Protein AF-A0A3D0NR54-F1 (afdb_monomer)

Radius of gyration: 16.93 Å; Cα contacts (8 Å, |Δi|>4): 220; chains: 1; bounding box: 40×37×43 Å

Sequence (147 aa):
MDIWFSDMDNTLIYSHKHDIPLPKTTAEYYLDREQSFITDRTLSFCQKFCASTERMFVPLTTRTPAQYERILLREKLSYRYALVCNGALLLDNGISDAVWEQESLVMTADCAEPLAQALADLYTFAETEHVHDLRPYMVYAKTEATP

Nearest PDB structures (foldseek):
  6cj0-assembly1_B  TM=7.966E-01  e=1.454E-07  Pseudomonas aeruginosa
  7o58-assembly1_B  TM=5.010E-01  e=3.962E-03  Homo sapiens
  2i54-assembly1_A  TM=4.935E-01  e=5.474E-03  Leishmania mexicana
  3m1y-assembly1_B  TM=3.883E-01  e=1.725E+00  Helicobacter pylori
  3m1y-assembly1_A  TM=3.296E-01  e=2.094E+00  Helicobacter pylori

Secondary structure (DSSP, 8-state):
-EEEEE--BTTTBEETTS--PSSEEEEEEETTEEEEEEEHHHHHHHHHHHT-TTEEEEEB-S--HHHHTTBTHHHHH---EEEEGGGTEEEETTEE-HHHHHHHHHHTGGGHHHHHHHHHHHHHHS-GGGEEEETTTEEEE------

Foldseek 3Di:
DAEDEDEPYVTFKDFPVDDDDPPWDQFFDDPNDRGIIGHVVSLVVLQVQLVDPVYAYEYFYCADLVRVVRTCSCVSNVHAWYQYNRNCFIGGNSHTDPVSNVVSCVVCVVCQVVQVVVQVVCVVPADPVQWDDPPPRHIDGDDPPPD

Solvent-accessible surface area (backbone atoms only — not comparable to full-atom values): 8376 Å² total; per-residue (Å²): 121,50,74,47,77,36,61,38,82,81,70,56,34,34,46,72,88,55,91,70,68,83,64,62,42,80,32,25,53,53,94,93,33,78,41,24,32,24,36,49,68,58,50,54,49,50,41,63,52,48,73,37,91,57,38,46,55,31,47,38,31,71,43,47,67,82,60,47,71,38,41,48,54,46,78,74,43,68,48,53,47,34,26,25,40,72,51,40,36,37,20,57,75,79,42,75,39,68,67,53,31,52,52,40,51,63,76,43,56,85,45,54,63,62,51,52,48,52,49,54,53,47,61,75,80,43,60,72,92,35,50,46,82,46,73,96,63,48,70,53,67,63,71,82,77,80,127

Mean predicted aligned error: 3.73 Å

pLDDT: mean 94.39, std 7.99, range [38.41, 98.5]

Structure (mmCIF, N/CA/C/O backbone):
data_AF-A0A3D0NR54-F1
#
_entry.id   AF-A0A3D0NR54-F1
#
loop_
_atom_site.group_PDB
_atom_site.id
_atom_site.type_symbol
_atom_site.label_atom_id
_atom_site.label_alt_id
_atom_site.label_comp_id
_atom_site.label_asym_id
_atom_site.label_entity_id
_atom_site.label_seq_id
_atom_site.pdbx_PDB_ins_code
_atom_site.Cartn_x
_atom_site.Cartn_y
_atom_site.Cartn_z
_atom_site.occupancy
_atom_site.B_iso_or_equiv
_atom_site.auth_seq_id
_atom_site.auth_comp_id
_atom_site.auth_asym_id
_atom_site.auth_atom_id
_atom_site.pdbx_PDB_model_num
ATOM 1 N N . MET A 1 1 ? -12.652 21.371 2.562 1.00 83.94 1 MET A N 1
ATOM 2 C CA . MET A 1 1 ? -12.465 19.924 2.361 1.00 83.94 1 MET A CA 1
ATOM 3 C C . MET A 1 1 ? -11.040 19.624 2.760 1.00 83.94 1 MET A C 1
ATOM 5 O O . MET A 1 1 ? -10.135 20.058 2.056 1.00 83.94 1 MET A O 1
ATOM 9 N N . ASP A 1 2 ? -10.847 18.971 3.898 1.00 93.31 2 ASP A N 1
ATOM 10 C CA . ASP A 1 2 ? -9.508 18.640 4.387 1.00 93.31 2 ASP A CA 1
ATOM 11 C C . ASP A 1 2 ? -9.132 17.256 3.867 1.00 93.31 2 ASP A C 1
ATOM 13 O O . ASP A 1 2 ? -9.882 16.295 4.053 1.00 93.31 2 ASP A O 1
ATOM 17 N N . ILE A 1 3 ? -7.981 17.144 3.209 1.00 95.94 3 ILE A N 1
ATOM 18 C CA . ILE A 1 3 ? -7.497 15.870 2.677 1.00 95.94 3 ILE A CA 1
ATOM 19 C C . ILE A 1 3 ? -6.273 15.452 3.483 1.00 95.94 3 ILE A C 1
ATOM 21 O O . ILE A 1 3 ? -5.2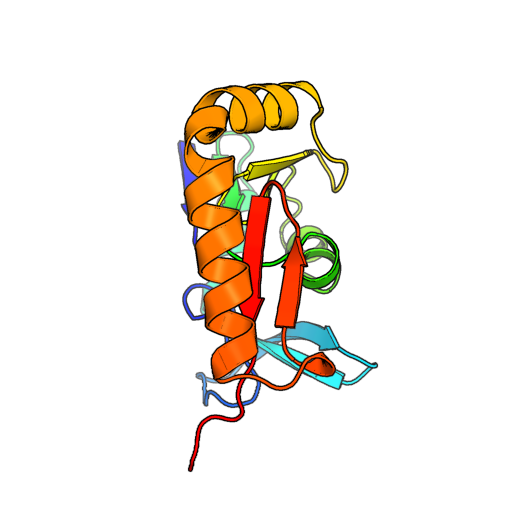91 16.189 3.562 1.00 95.94 3 ILE A O 1
ATOM 25 N N . TRP A 1 4 ? -6.338 14.268 4.087 1.00 96.38 4 TRP A N 1
ATOM 26 C CA . TRP A 1 4 ? -5.220 13.658 4.789 1.00 96.38 4 TRP A CA 1
ATOM 27 C C . TRP A 1 4 ? -4.654 12.514 3.957 1.00 96.38 4 TRP A C 1
ATOM 29 O O . TRP A 1 4 ? -5.270 11.454 3.829 1.00 96.38 4 TRP A O 1
ATOM 39 N N . PHE A 1 5 ? -3.456 12.745 3.428 1.00 97.19 5 PHE A N 1
ATOM 40 C CA . PHE A 1 5 ? -2.630 11.703 2.839 1.00 97.19 5 PHE A CA 1
ATOM 41 C C . PHE A 1 5 ? -1.783 11.052 3.925 1.00 97.19 5 PHE A C 1
ATOM 43 O O . PHE A 1 5 ? -1.132 11.750 4.706 1.00 97.19 5 PHE A O 1
ATOM 50 N N . SER A 1 6 ? -1.786 9.726 3.978 1.00 96.56 6 SER A N 1
ATOM 51 C CA . SER A 1 6 ? -0.964 8.986 4.932 1.00 96.56 6 SER A CA 1
ATOM 52 C C . SER A 1 6 ? -0.265 7.837 4.249 1.00 96.56 6 SER A C 1
ATOM 54 O O . SER A 1 6 ? -0.897 7.056 3.541 1.00 96.56 6 SER A O 1
ATOM 56 N N . ASP A 1 7 ? 1.012 7.683 4.568 1.00 97.38 7 ASP A N 1
ATOM 57 C CA . ASP A 1 7 ? 1.667 6.397 4.407 1.00 97.38 7 ASP A CA 1
ATOM 58 C C . ASP A 1 7 ? 0.981 5.313 5.269 1.00 97.38 7 ASP A C 1
ATOM 60 O O . ASP A 1 7 ? 0.236 5.622 6.211 1.00 97.38 7 ASP A O 1
ATOM 64 N N . MET A 1 8 ? 1.189 4.041 4.921 1.00 96.69 8 MET A N 1
ATOM 65 C CA . MET A 1 8 ? 0.578 2.894 5.592 1.00 96.69 8 MET A CA 1
ATOM 66 C C . MET A 1 8 ? 1.571 2.111 6.446 1.00 96.69 8 MET A C 1
ATOM 68 O O . MET A 1 8 ? 1.425 2.081 7.671 1.00 96.69 8 MET A O 1
ATOM 72 N N . ASP A 1 9 ? 2.537 1.441 5.822 1.00 96.69 9 ASP A N 1
ATOM 73 C CA . ASP A 1 9 ? 3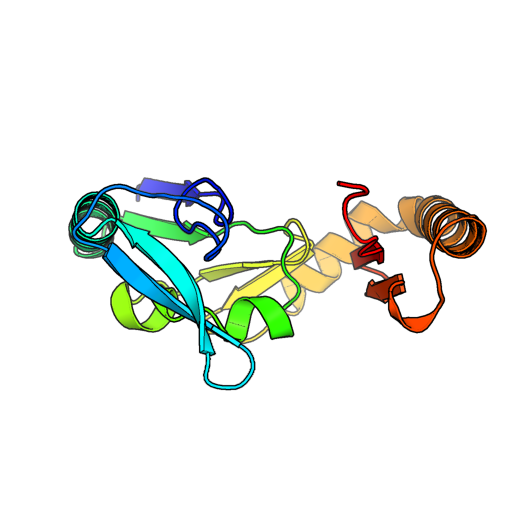.451 0.523 6.499 1.00 96.69 9 ASP A CA 1
ATOM 74 C C . ASP A 1 9 ? 4.437 1.291 7.386 1.00 96.69 9 ASP A C 1
ATOM 76 O O . ASP A 1 9 ? 5.121 2.198 6.941 1.00 96.69 9 ASP A O 1
ATOM 80 N N . ASN A 1 10 ? 4.527 0.916 8.661 1.00 95.88 10 ASN A N 1
ATOM 81 C CA . ASN A 1 10 ? 5.280 1.620 9.708 1.00 95.88 10 ASN A CA 1
ATOM 82 C C . ASN A 1 10 ? 4.765 3.029 10.071 1.00 95.88 10 ASN A C 1
ATOM 84 O O . ASN A 1 10 ? 5.347 3.682 10.942 1.00 95.88 10 ASN A O 1
ATOM 88 N N . THR A 1 11 ? 3.637 3.453 9.496 1.00 96.44 11 THR A N 1
ATOM 89 C CA . THR A 1 11 ? 2.953 4.716 9.823 1.00 96.44 11 THR A CA 1
ATOM 90 C C . THR A 1 11 ? 1.612 4.468 10.521 1.00 96.44 11 THR A C 1
ATOM 92 O O . THR A 1 11 ? 1.372 4.962 11.623 1.00 96.44 11 THR A O 1
ATOM 95 N N . LEU A 1 12 ? 0.731 3.679 9.901 1.00 97.00 12 LEU A N 1
ATOM 96 C CA . LEU A 1 12 ? -0.574 3.295 10.452 1.00 97.00 12 LEU A CA 1
ATOM 97 C C . LEU A 1 12 ? -0.624 1.816 10.829 1.00 97.00 12 LEU A C 1
ATOM 99 O O . LEU A 1 12 ? -1.212 1.466 11.854 1.00 97.00 12 LEU A O 1
ATOM 103 N N . ILE A 1 13 ? -0.031 0.959 9.996 1.00 97.88 13 ILE A N 1
ATOM 104 C CA . ILE A 1 13 ? -0.031 -0.494 10.162 1.00 97.88 13 ILE A CA 1
ATOM 105 C C . ILE A 1 13 ? 1.393 -1.007 10.317 1.00 97.88 13 ILE A C 1
ATOM 107 O O . ILE A 1 13 ? 2.323 -0.527 9.675 1.00 97.88 13 ILE A O 1
ATOM 111 N N . TYR A 1 14 ? 1.558 -2.011 11.166 1.00 98.00 14 TYR A N 1
ATOM 112 C CA . TYR A 1 14 ? 2.852 -2.584 11.504 1.00 98.00 14 TYR A CA 1
ATOM 113 C C . TYR A 1 14 ? 2.783 -4.095 11.364 1.00 98.00 14 TYR A C 1
ATOM 115 O O . TYR A 1 14 ? 1.825 -4.724 11.812 1.00 98.00 14 TYR A O 1
ATOM 123 N N . SER A 1 15 ? 3.788 -4.695 10.730 1.00 95.94 15 SER A N 1
ATOM 124 C CA . SER A 1 15 ? 3.841 -6.150 10.570 1.00 95.94 15 SER A CA 1
ATOM 125 C C . SER A 1 15 ? 3.923 -6.869 11.919 1.00 95.94 15 SER A C 1
ATOM 127 O O . SER A 1 15 ? 4.363 -6.298 12.915 1.00 95.94 15 SER A O 1
ATOM 129 N N . HIS A 1 16 ? 3.590 -8.160 11.937 1.00 94.00 16 HIS A N 1
ATOM 130 C CA . HIS A 1 16 ? 3.738 -9.033 13.109 1.00 94.00 16 HIS A CA 1
ATOM 131 C C . HIS A 1 16 ? 5.155 -9.075 13.714 1.00 94.00 16 HIS A C 1
ATOM 133 O O . HIS A 1 16 ? 5.316 -9.534 14.840 1.00 94.00 16 HIS A O 1
ATOM 139 N N . LYS A 1 17 ? 6.179 -8.614 12.981 1.00 92.62 17 LYS A N 1
ATOM 140 C CA . LYS A 1 17 ? 7.562 -8.503 13.470 1.00 92.62 17 LYS A CA 1
ATOM 141 C C . LYS A 1 17 ? 7.769 -7.326 14.428 1.00 92.62 17 LYS A C 1
ATOM 143 O O . LYS A 1 17 ? 8.768 -7.303 15.138 1.00 92.62 17 LYS A O 1
ATOM 148 N N . HIS A 1 18 ? 6.864 -6.351 14.424 1.00 93.19 18 HIS A N 1
ATOM 149 C CA . HIS A 1 18 ? 6.927 -5.190 15.300 1.00 93.19 18 HIS A CA 1
ATOM 150 C C . HIS A 1 18 ? 6.080 -5.423 16.546 1.00 93.19 18 HIS A C 1
ATOM 152 O O . HIS A 1 18 ? 4.902 -5.784 16.460 1.00 93.19 18 HIS A O 1
ATOM 158 N N . ASP A 1 19 ? 6.671 -5.151 17.705 1.00 93.94 19 ASP A N 1
ATOM 159 C CA . ASP A 1 19 ? 5.911 -5.057 18.940 1.00 93.94 19 ASP A CA 1
ATOM 160 C C . ASP A 1 19 ? 5.296 -3.657 19.041 1.00 93.94 19 ASP A C 1
ATOM 162 O O . ASP A 1 19 ? 6.004 -2.654 19.149 1.00 93.94 19 ASP A O 1
ATOM 166 N N . ILE A 1 20 ? 3.969 -3.584 18.929 1.00 96.25 20 ILE A N 1
ATOM 167 C CA . ILE A 1 20 ? 3.209 -2.335 19.031 1.00 96.25 20 ILE A CA 1
ATOM 168 C C . ILE A 1 20 ? 2.329 -2.362 20.282 1.00 96.25 20 ILE A C 1
ATOM 170 O O . ILE A 1 20 ? 1.856 -3.438 20.661 1.00 96.25 20 ILE A O 1
ATOM 174 N N . PRO A 1 21 ? 2.048 -1.198 20.899 1.00 96.56 21 PRO A N 1
ATOM 175 C CA . PRO A 1 21 ? 1.244 -1.137 22.111 1.00 96.56 21 PRO A CA 1
ATOM 176 C C . PRO A 1 21 ? -0.120 -1.819 21.965 1.00 96.56 21 PRO A C 1
ATOM 178 O O . PRO A 1 21 ? -0.822 -1.630 20.970 1.00 96.56 21 PRO A O 1
ATOM 181 N N . LEU A 1 22 ? -0.505 -2.570 22.999 1.00 95.94 22 LEU A N 1
ATOM 182 C CA . LEU A 1 22 ? -1.847 -3.125 23.142 1.00 95.94 22 LEU A CA 1
ATOM 183 C C . LEU A 1 22 ? -2.827 -2.072 23.706 1.00 95.94 22 LEU A C 1
ATOM 185 O O . LEU A 1 22 ? -2.411 -1.213 24.489 1.00 95.94 22 LEU A O 1
ATOM 189 N N . PRO A 1 23 ? -4.131 -2.162 23.379 1.00 97.62 23 PRO A N 1
ATOM 190 C CA . PRO A 1 23 ? -4.730 -3.129 22.459 1.00 97.62 23 PRO A CA 1
ATOM 191 C C . PRO A 1 23 ? -4.474 -2.783 20.981 1.00 97.62 23 PRO A C 1
ATOM 193 O O . PRO A 1 23 ? -4.289 -1.618 20.611 1.00 97.62 23 PRO A O 1
ATOM 196 N N . LYS A 1 24 ? -4.436 -3.828 20.145 1.00 97.50 24 LYS A N 1
ATOM 197 C CA . LYS A 1 24 ? -4.221 -3.733 18.699 1.00 97.50 24 LYS A CA 1
ATOM 198 C C . LYS A 1 24 ? -5.235 -4.579 17.941 1.00 97.50 24 LYS A C 1
ATOM 200 O O . LYS A 1 24 ? -5.630 -5.647 18.402 1.00 97.50 24 LYS A O 1
ATOM 205 N N . THR A 1 25 ? -5.582 -4.113 16.751 1.00 97.56 25 THR A N 1
ATOM 206 C CA . THR A 1 25 ? -6.530 -4.745 15.839 1.00 97.56 25 THR A CA 1
ATOM 207 C C . THR A 1 25 ? -5.801 -5.229 14.589 1.00 97.56 25 THR A C 1
ATOM 209 O O . THR A 1 25 ? -4.934 -4.534 14.056 1.00 97.56 25 THR A O 1
ATOM 212 N N . THR A 1 26 ? -6.179 -6.402 14.086 1.00 97.69 26 THR A N 1
ATOM 213 C CA . THR A 1 26 ? -5.666 -6.945 12.822 1.00 97.69 26 THR A CA 1
ATOM 214 C C . THR A 1 26 ? -6.059 -6.042 11.657 1.00 97.69 26 THR A C 1
ATOM 216 O O . THR A 1 26 ? -7.235 -5.717 11.457 1.00 97.69 26 THR A O 1
ATOM 219 N N . ALA A 1 27 ? -5.050 -5.607 10.907 1.00 97.44 27 ALA A N 1
ATOM 220 C CA . ALA A 1 27 ? -5.192 -4.705 9.773 1.00 97.44 27 ALA A CA 1
ATOM 221 C C . ALA A 1 27 ? -5.086 -5.432 8.428 1.00 97.44 27 ALA A C 1
ATOM 223 O O . ALA A 1 27 ? -5.578 -4.912 7.433 1.00 97.44 27 ALA A O 1
ATOM 224 N N . GLU A 1 28 ? -4.482 -6.618 8.388 1.00 97.50 28 GLU A N 1
ATOM 225 C CA . GLU A 1 28 ? -4.223 -7.371 7.161 1.00 97.50 28 GLU A CA 1
ATOM 226 C C . GLU A 1 28 ? -4.154 -8.868 7.450 1.00 97.50 28 GLU A C 1
ATOM 228 O O . GLU A 1 28 ? -3.531 -9.281 8.436 1.00 97.50 28 GLU A O 1
ATOM 233 N N . TYR A 1 29 ? -4.705 -9.669 6.539 1.00 96.19 29 TYR A N 1
ATOM 234 C CA . TYR A 1 29 ? -4.472 -11.110 6.495 1.00 96.19 29 TYR A CA 1
ATOM 235 C C . TYR A 1 29 ? -3.616 -11.492 5.289 1.00 96.19 29 TYR A C 1
ATOM 237 O O . TYR A 1 29 ? -3.820 -11.007 4.177 1.00 96.19 29 TYR A O 1
ATOM 245 N N . TYR A 1 30 ? -2.682 -12.417 5.493 1.00 94.62 30 TYR A N 1
ATOM 246 C CA . TYR A 1 30 ? -1.946 -13.065 4.416 1.00 94.62 30 TYR A CA 1
ATOM 247 C C . TYR A 1 30 ? -1.944 -14.574 4.641 1.00 94.62 30 TYR A C 1
ATOM 249 O O . TYR A 1 30 ? -1.465 -15.038 5.673 1.00 94.62 30 TYR A O 1
ATOM 257 N N . LEU A 1 31 ? -2.491 -15.332 3.683 1.00 93.00 31 LEU A N 1
ATOM 258 C CA . LEU A 1 31 ? -2.660 -16.789 3.788 1.00 93.00 31 LEU A CA 1
ATOM 259 C C . LEU A 1 31 ? -3.357 -17.198 5.102 1.00 93.00 31 LEU A C 1
ATOM 261 O O . LEU A 1 31 ? -2.840 -18.023 5.854 1.00 93.00 31 LEU A O 1
ATOM 265 N N . ASP A 1 32 ? -4.488 -16.547 5.398 1.00 91.69 32 ASP A N 1
ATOM 266 C CA . ASP A 1 32 ? -5.307 -16.740 6.608 1.00 91.69 32 ASP A CA 1
ATOM 267 C C . ASP A 1 32 ? -4.581 -16.492 7.942 1.00 91.69 32 ASP A C 1
ATOM 269 O O . ASP A 1 32 ? -5.045 -16.893 9.009 1.00 91.69 32 ASP A O 1
ATOM 273 N N . ARG A 1 33 ? -3.439 -15.796 7.907 1.00 95.12 33 ARG A N 1
ATOM 274 C CA . ARG A 1 33 ? -2.681 -15.394 9.097 1.00 95.12 33 ARG A CA 1
ATOM 275 C C . ARG A 1 33 ? -2.698 -13.888 9.264 1.00 95.12 33 ARG A C 1
ATOM 277 O O . ARG A 1 33 ? -2.598 -13.151 8.285 1.00 95.12 33 ARG A O 1
ATOM 284 N N . GLU A 1 34 ? -2.784 -13.438 10.512 1.00 96.62 34 GLU A N 1
ATOM 285 C CA . GLU A 1 34 ? -2.654 -12.024 10.860 1.00 96.62 34 GLU A CA 1
ATOM 286 C C . GLU A 1 34 ? -1.256 -11.535 10.469 1.00 96.62 34 GLU A C 1
ATOM 288 O O . GLU A 1 34 ? -0.242 -11.985 11.010 1.00 96.62 34 GLU A O 1
ATOM 293 N N . GLN A 1 35 ? -1.194 -10.641 9.487 1.00 96.81 35 GLN A N 1
ATOM 294 C CA . GLN A 1 35 ? 0.067 -10.217 8.886 1.00 96.81 35 GLN A CA 1
ATOM 295 C C . GLN A 1 35 ? 0.539 -8.877 9.448 1.00 96.81 35 GLN A C 1
ATOM 297 O O . GLN A 1 35 ? 1.738 -8.702 9.706 1.00 96.81 35 GLN A O 1
ATOM 302 N N . SER A 1 36 ? -0.393 -7.943 9.641 1.00 97.50 36 SER A N 1
ATOM 303 C CA . SER A 1 36 ? -0.128 -6.621 10.200 1.00 97.50 36 SER A CA 1
ATOM 304 C C . SER A 1 36 ? -1.259 -6.136 11.107 1.00 97.50 36 SER A C 1
ATOM 306 O O . SER A 1 36 ? -2.395 -6.616 11.053 1.00 97.50 36 SER A O 1
ATOM 308 N N . PHE A 1 37 ? -0.918 -5.185 11.972 1.00 98.25 37 PHE A N 1
ATOM 309 C CA . PHE A 1 37 ? -1.745 -4.689 13.062 1.00 98.25 37 PHE A CA 1
ATOM 310 C C . PHE A 1 37 ? -1.728 -3.162 13.115 1.00 98.25 37 PHE A C 1
ATOM 312 O O . PHE A 1 37 ? -0.735 -2.524 12.771 1.00 98.25 37 PHE A O 1
ATOM 319 N N . ILE A 1 38 ? -2.813 -2.582 13.616 1.00 98.31 38 ILE A N 1
ATOM 320 C CA . ILE A 1 38 ? -2.945 -1.163 13.955 1.00 98.31 38 ILE A CA 1
ATOM 321 C C . ILE A 1 38 ? -3.269 -1.047 15.445 1.00 98.31 38 ILE A C 1
ATOM 323 O O . ILE A 1 38 ? -4.027 -1.860 15.973 1.00 98.31 38 ILE A O 1
ATOM 327 N N . THR A 1 39 ? -2.716 -0.053 16.146 1.00 98.38 39 THR A N 1
ATOM 328 C CA . THR A 1 39 ? -3.136 0.191 17.538 1.00 98.38 39 THR A CA 1
ATOM 329 C C . THR A 1 39 ? -4.578 0.691 17.563 1.00 98.38 39 THR A C 1
ATOM 331 O O . THR A 1 39 ? -4.981 1.485 16.707 1.00 98.38 39 THR A O 1
ATOM 334 N N . ASP A 1 40 ? -5.351 0.310 18.576 1.00 97.62 40 ASP A N 1
ATOM 335 C CA . ASP A 1 40 ? -6.746 0.756 18.677 1.00 97.62 40 ASP A CA 1
ATOM 336 C C . ASP A 1 40 ? -6.847 2.278 18.843 1.00 97.62 40 ASP A C 1
ATOM 338 O O . ASP A 1 40 ? -7.815 2.899 18.399 1.00 97.62 40 ASP A O 1
ATOM 342 N N . ARG A 1 41 ? -5.815 2.906 19.426 1.00 97.81 41 ARG A N 1
ATOM 343 C CA . ARG A 1 41 ? -5.699 4.366 19.516 1.00 97.81 41 ARG A CA 1
ATOM 344 C C . ARG A 1 41 ? -5.630 5.004 18.129 1.00 97.81 41 ARG A C 1
ATOM 346 O O . ARG A 1 41 ? -6.382 5.944 17.867 1.00 97.81 41 ARG A O 1
ATOM 353 N N . THR A 1 42 ? -4.745 4.512 17.261 1.00 97.31 42 THR A N 1
ATOM 354 C CA . THR A 1 42 ? -4.604 5.015 15.885 1.00 97.31 42 THR A CA 1
ATOM 355 C C . THR A 1 42 ? -5.876 4.748 15.090 1.00 97.31 42 THR A C 1
ATOM 357 O O . THR A 1 42 ? -6.400 5.662 14.457 1.00 97.31 42 THR A O 1
ATOM 360 N N . LEU A 1 43 ? -6.438 3.540 15.194 1.00 97.56 43 LEU A N 1
ATOM 361 C CA . LEU A 1 43 ? -7.684 3.189 14.514 1.00 97.56 43 LEU A CA 1
ATOM 362 C C . LEU A 1 43 ? -8.835 4.120 14.926 1.00 97.56 43 LEU A C 1
ATOM 364 O O . LEU A 1 43 ? -9.518 4.673 14.066 1.00 97.56 43 LEU A O 1
ATOM 368 N N . SER A 1 44 ? -8.993 4.370 16.228 1.00 97.19 44 SER A N 1
ATOM 369 C CA . SER A 1 44 ? -10.014 5.278 16.766 1.00 97.19 44 SER A CA 1
ATOM 370 C C . SER A 1 44 ? -9.841 6.716 16.275 1.00 97.19 44 SER A C 1
ATOM 372 O O . SER A 1 44 ? -10.824 7.423 16.046 1.00 97.19 44 SER A O 1
ATOM 374 N N . PHE A 1 45 ? -8.597 7.180 16.127 1.00 96.06 45 PHE A N 1
ATOM 375 C CA . PHE A 1 45 ? -8.315 8.493 15.551 1.00 96.06 45 PHE A CA 1
ATOM 376 C C . PHE A 1 45 ? -8.753 8.556 14.083 1.00 96.06 45 PHE A C 1
ATOM 378 O O . PHE A 1 45 ? -9.503 9.460 13.713 1.00 96.06 45 PHE A O 1
ATOM 385 N N . CYS A 1 46 ? -8.359 7.569 13.274 1.00 96.50 46 CYS A N 1
ATOM 386 C CA . CYS A 1 46 ? -8.743 7.487 11.866 1.00 96.50 46 CYS A CA 1
ATOM 387 C C . CYS A 1 46 ? -10.268 7.429 11.695 1.00 96.50 46 CYS A C 1
ATOM 389 O O . CYS A 1 46 ? -10.807 8.139 10.851 1.00 96.50 46 CYS A O 1
ATOM 391 N N . GLN A 1 47 ? -10.974 6.660 12.529 1.00 95.94 47 GLN A N 1
ATOM 392 C CA . GLN A 1 47 ? -12.440 6.585 12.513 1.00 95.94 47 GLN A CA 1
ATOM 393 C C . GLN A 1 47 ? -13.086 7.947 12.784 1.00 95.94 47 GLN A C 1
ATOM 395 O O . GLN A 1 47 ? -13.966 8.374 12.042 1.00 95.94 47 GLN A O 1
ATOM 400 N N . LYS A 1 48 ? -12.619 8.673 13.809 1.00 95.00 48 LYS A N 1
ATOM 401 C CA . LYS A 1 48 ? -13.113 10.027 14.116 1.00 95.00 48 LYS A CA 1
ATOM 402 C C . LYS A 1 48 ? -12.824 11.019 12.994 1.00 95.00 48 LYS A C 1
ATOM 404 O O . LYS A 1 48 ? -13.630 11.913 12.752 1.00 95.00 48 LYS A O 1
ATOM 409 N N . PHE A 1 49 ? -11.679 10.885 12.328 1.00 94.50 49 PHE A N 1
ATOM 410 C CA . PHE A 1 49 ? -11.337 11.721 11.183 1.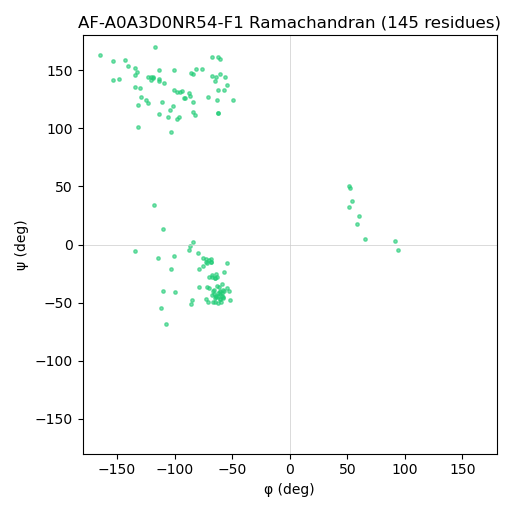00 94.50 49 PHE A CA 1
ATOM 411 C C . PHE A 1 49 ? -12.271 11.447 9.995 1.00 94.50 49 PHE A C 1
ATOM 413 O O . PHE A 1 49 ? -12.860 12.390 9.468 1.00 94.50 49 PHE A O 1
ATOM 420 N N . CYS A 1 50 ? -12.454 10.173 9.631 1.00 93.81 50 CYS A N 1
ATOM 421 C CA . CYS A 1 50 ? -13.252 9.744 8.476 1.00 93.81 50 CYS A CA 1
ATOM 422 C C . CYS A 1 50 ? -14.770 9.891 8.682 1.00 93.81 50 CYS A C 1
ATOM 424 O O . CYS A 1 50 ? -15.518 9.856 7.714 1.00 93.81 50 CYS A O 1
ATOM 426 N N . ALA A 1 51 ? -15.241 10.085 9.919 1.00 92.38 51 ALA A N 1
ATOM 427 C CA . ALA A 1 51 ? -16.661 10.288 10.216 1.00 92.38 51 ALA A CA 1
ATOM 428 C C . ALA A 1 51 ? -17.232 11.629 9.704 1.00 92.38 51 ALA A C 1
ATOM 430 O O . ALA A 1 51 ? -18.449 11.797 9.674 1.00 92.38 51 ALA A O 1
ATOM 431 N N . SER A 1 52 ? -16.383 12.596 9.333 1.00 92.44 52 SER A N 1
ATOM 432 C CA . SER A 1 52 ? -16.823 13.882 8.779 1.00 92.44 52 SER A CA 1
ATOM 433 C C . SER A 1 52 ? -16.864 13.847 7.254 1.00 92.44 52 SER A C 1
ATOM 435 O O . SER A 1 52 ? -15.874 13.506 6.616 1.00 92.44 52 SER A O 1
ATOM 437 N N . THR A 1 53 ? -17.966 14.314 6.662 1.00 89.75 53 THR A N 1
ATOM 438 C CA . THR A 1 53 ? -18.109 14.473 5.204 1.00 89.75 53 THR A CA 1
ATOM 439 C C . THR A 1 53 ? -17.257 15.605 4.627 1.00 89.75 53 THR A C 1
ATOM 441 O O . THR A 1 53 ? -17.106 15.701 3.415 1.00 89.75 53 THR A O 1
ATOM 444 N N . GLU A 1 54 ? -16.703 16.478 5.473 1.00 94.12 54 GLU A N 1
ATOM 445 C CA . GLU A 1 54 ? -15.793 17.555 5.056 1.00 94.12 54 GLU A CA 1
ATOM 446 C C . GLU A 1 54 ? -14.331 17.097 4.972 1.00 94.12 54 GLU A C 1
ATOM 448 O O . GLU A 1 54 ? -13.446 17.896 4.643 1.00 94.12 54 GLU A O 1
ATOM 453 N N . ARG A 1 55 ? -14.068 15.825 5.296 1.00 94.31 55 ARG A N 1
ATOM 454 C CA . ARG A 1 55 ? -12.732 15.242 5.383 1.00 94.31 55 ARG A CA 1
ATOM 455 C C . ARG A 1 55 ? -12.602 14.032 4.473 1.00 94.31 55 ARG A C 1
ATOM 457 O O . ARG A 1 55 ? -13.524 13.236 4.334 1.00 94.31 55 ARG A O 1
ATOM 464 N N . MET A 1 56 ? -11.423 13.877 3.888 1.00 95.50 56 MET A N 1
ATOM 465 C CA . MET A 1 56 ? -11.071 12.737 3.053 1.00 95.50 56 MET A CA 1
ATOM 466 C C . MET A 1 56 ? -9.750 12.148 3.528 1.00 95.50 56 MET A C 1
ATOM 468 O O . MET A 1 56 ? -8.755 12.857 3.650 1.00 95.50 56 MET A O 1
ATOM 472 N N . PHE A 1 57 ? -9.741 10.846 3.789 1.00 97.06 57 PHE A N 1
ATOM 473 C CA . PHE A 1 57 ? -8.521 10.089 4.031 1.00 97.06 57 PHE A CA 1
ATOM 474 C C . PHE A 1 57 ? -8.103 9.380 2.742 1.00 97.06 57 PHE A C 1
ATOM 476 O O . PHE A 1 57 ? -8.936 8.735 2.104 1.00 97.06 57 PHE A O 1
ATOM 483 N N . VAL A 1 58 ? -6.831 9.512 2.367 1.00 97.75 58 VAL A N 1
ATOM 484 C CA . VAL A 1 58 ? -6.254 8.885 1.175 1.00 97.75 58 VAL A CA 1
ATOM 485 C C . VAL A 1 58 ? -4.943 8.201 1.573 1.00 97.75 58 VAL A C 1
ATOM 487 O O . VAL A 1 58 ? -3.928 8.880 1.744 1.00 97.75 58 VAL A O 1
ATOM 490 N N . PRO A 1 59 ? -4.916 6.871 1.763 1.00 97.75 59 PRO A N 1
ATOM 491 C CA . PRO A 1 59 ? -3.655 6.173 1.945 1.00 97.75 59 PRO A CA 1
ATOM 492 C C . PRO A 1 59 ? -2.809 6.269 0.671 1.00 97.75 59 PRO A C 1
ATOM 494 O O . PRO A 1 59 ? -3.333 6.151 -0.437 1.00 97.75 59 PRO A O 1
ATOM 497 N N . LEU A 1 60 ? -1.504 6.453 0.845 1.00 97.62 60 LEU A N 1
ATOM 498 C CA . LEU A 1 60 ? -0.487 6.400 -0.198 1.00 97.62 60 LEU A CA 1
ATOM 499 C C . LEU A 1 60 ? 0.534 5.343 0.207 1.00 97.62 60 LEU A C 1
ATOM 501 O O . LEU A 1 60 ? 1.101 5.426 1.285 1.00 97.62 60 LEU A O 1
ATOM 505 N N . THR A 1 61 ? 0.746 4.324 -0.616 1.00 97.75 61 THR A N 1
ATOM 506 C CA . THR A 1 61 ? 1.585 3.181 -0.242 1.00 97.75 61 THR A CA 1
ATOM 507 C C . THR A 1 61 ? 2.439 2.698 -1.405 1.00 97.75 61 THR A C 1
ATOM 509 O O . THR A 1 61 ? 2.091 2.832 -2.582 1.00 97.75 61 THR A O 1
ATOM 512 N N . THR A 1 62 ? 3.572 2.093 -1.062 1.00 96.44 62 THR A N 1
ATOM 513 C CA . THR A 1 62 ? 4.433 1.375 -2.004 1.00 96.44 62 THR A CA 1
ATOM 514 C C . THR A 1 62 ? 3.854 0.016 -2.401 1.00 96.44 62 THR A C 1
ATOM 516 O O . THR A 1 62 ? 4.341 -0.598 -3.344 1.00 96.44 62 THR A O 1
ATOM 519 N N . ARG A 1 63 ? 2.812 -0.468 -1.711 1.00 96.25 63 ARG A N 1
ATOM 520 C CA . ARG A 1 63 ? 2.192 -1.769 -1.979 1.00 96.25 63 ARG A CA 1
ATOM 521 C C . ARG A 1 63 ? 1.619 -1.860 -3.389 1.00 96.25 63 ARG A C 1
ATOM 523 O O . ARG A 1 63 ? 1.076 -0.894 -3.924 1.00 96.25 63 ARG A O 1
ATOM 530 N N . THR A 1 64 ? 1.678 -3.063 -3.954 1.00 96.62 64 THR A N 1
ATOM 531 C CA . THR A 1 64 ? 0.949 -3.423 -5.179 1.00 96.62 64 THR A CA 1
ATOM 532 C C . THR A 1 64 ? -0.567 -3.441 -4.924 1.00 96.62 64 THR A C 1
ATOM 534 O O . THR A 1 64 ? -0.974 -3.611 -3.769 1.00 96.62 64 THR A O 1
ATOM 537 N N . PRO A 1 65 ? -1.430 -3.377 -5.960 1.00 95.88 65 PRO A N 1
ATOM 538 C CA . PRO A 1 65 ? -2.873 -3.551 -5.786 1.00 95.88 65 PRO A CA 1
ATOM 539 C C . PRO A 1 65 ? -3.222 -4.840 -5.024 1.00 95.88 65 PRO A C 1
ATOM 541 O O . PRO A 1 65 ? -3.916 -4.792 -4.014 1.00 95.88 65 PRO A O 1
ATOM 544 N N . ALA A 1 66 ? -2.626 -5.974 -5.406 1.00 94.44 66 ALA A N 1
ATOM 545 C CA . ALA A 1 66 ? -2.874 -7.272 -4.772 1.00 94.44 66 ALA A CA 1
ATOM 546 C C . ALA A 1 66 ? -2.367 -7.376 -3.316 1.00 94.44 66 ALA A C 1
ATOM 548 O O . ALA A 1 66 ? -2.850 -8.200 -2.539 1.00 94.44 66 ALA A O 1
ATOM 549 N N . GLN A 1 67 ? -1.353 -6.596 -2.928 1.00 95.62 67 GLN A N 1
ATOM 550 C CA . GLN A 1 67 ? -0.919 -6.486 -1.529 1.00 95.62 67 GLN A CA 1
ATOM 551 C C . GLN A 1 67 ? -1.828 -5.558 -0.728 1.00 95.62 67 GLN A C 1
ATOM 553 O O . GLN A 1 67 ? -2.069 -5.791 0.454 1.00 95.62 67 GLN A O 1
ATOM 558 N N . TYR A 1 68 ? -2.299 -4.491 -1.361 1.00 97.06 68 TYR A N 1
ATOM 559 C CA . TYR A 1 68 ? -3.159 -3.498 -0.749 1.00 97.06 68 TYR A CA 1
ATOM 560 C C . TYR A 1 68 ? -4.578 -4.033 -0.499 1.00 97.06 68 TYR A C 1
ATOM 562 O O . TYR A 1 68 ? -5.148 -3.771 0.556 1.00 97.06 68 TYR A O 1
ATOM 570 N N . GLU A 1 69 ? -5.114 -4.862 -1.397 1.00 95.06 69 GLU A N 1
ATOM 571 C CA . GLU A 1 69 ? -6.417 -5.531 -1.241 1.00 95.06 69 GLU A CA 1
ATOM 572 C C . GLU A 1 69 ? -6.531 -6.393 0.023 1.00 95.06 69 GLU A C 1
ATOM 574 O O . GLU A 1 69 ? -7.625 -6.605 0.535 1.00 95.06 69 GLU A O 1
ATOM 579 N N . ARG A 1 70 ? -5.404 -6.851 0.576 1.00 95.94 70 ARG A N 1
ATOM 580 C CA . ARG A 1 70 ? -5.361 -7.631 1.823 1.00 95.94 70 ARG A CA 1
ATOM 581 C C . ARG A 1 70 ? -5.656 -6.787 3.065 1.00 95.94 70 ARG A C 1
ATOM 583 O O . ARG A 1 70 ? -5.883 -7.341 4.142 1.00 95.94 70 ARG A O 1
ATOM 590 N N . ILE A 1 71 ? -5.586 -5.459 2.944 1.00 96.44 71 ILE A N 1
ATOM 591 C CA . ILE A 1 71 ? -5.727 -4.527 4.059 1.00 96.44 71 ILE A CA 1
ATOM 592 C C . ILE A 1 71 ? -7.205 -4.252 4.341 1.00 96.44 71 ILE A C 1
ATOM 594 O O . ILE A 1 71 ? -7.940 -3.699 3.527 1.00 96.44 71 ILE A O 1
ATOM 598 N N . LEU A 1 72 ? -7.610 -4.521 5.577 1.00 96.19 72 LEU A N 1
ATOM 599 C CA . LEU A 1 72 ? -8.984 -4.404 6.071 1.00 96.19 72 LEU A CA 1
ATOM 600 C C . LEU A 1 72 ? -9.392 -2.964 6.414 1.00 96.19 72 LEU A C 1
ATOM 602 O O . LEU A 1 72 ? -10.538 -2.696 6.775 1.00 96.19 72 LEU A O 1
ATOM 606 N N . LEU A 1 73 ? -8.454 -2.013 6.374 1.00 94.19 73 LEU A N 1
ATOM 607 C CA . LEU A 1 73 ? -8.709 -0.637 6.806 1.00 94.19 73 LEU A CA 1
ATOM 608 C C . LEU A 1 73 ? -9.740 0.081 5.937 1.00 94.19 73 LEU A C 1
ATOM 610 O O . LEU A 1 73 ? -10.437 0.947 6.458 1.00 94.19 73 LEU A O 1
ATOM 614 N N . ARG A 1 74 ? -9.866 -0.266 4.650 1.00 91.88 74 ARG A N 1
ATOM 615 C CA . ARG A 1 74 ? -10.885 0.338 3.780 1.00 91.88 74 ARG A CA 1
ATOM 616 C C . ARG A 1 74 ? -12.287 0.070 4.312 1.00 91.88 74 ARG A C 1
ATOM 618 O O . ARG A 1 74 ? -13.064 1.004 4.456 1.00 91.88 74 ARG A O 1
ATOM 625 N N . GLU A 1 75 ? -12.576 -1.170 4.693 1.00 89.12 75 GLU A N 1
ATOM 626 C CA . GLU A 1 75 ? -13.863 -1.551 5.283 1.00 89.12 75 GLU A CA 1
ATOM 627 C C . GLU A 1 75 ? -14.074 -0.879 6.647 1.00 89.12 75 GLU A C 1
ATOM 629 O O . GLU A 1 75 ? -15.142 -0.342 6.927 1.00 89.12 75 GLU A O 1
ATOM 634 N N . LYS A 1 76 ? -13.029 -0.838 7.486 1.00 91.88 76 LYS A N 1
ATOM 635 C CA . LYS A 1 76 ? -13.101 -0.270 8.846 1.00 91.88 76 LYS A CA 1
ATOM 636 C C . LYS A 1 76 ? -13.251 1.256 8.883 1.00 91.88 76 LYS A C 1
ATOM 638 O O . LYS A 1 76 ? -13.757 1.782 9.874 1.00 91.88 76 LYS A O 1
ATOM 643 N N . LEU A 1 77 ? -12.757 1.959 7.863 1.00 93.94 77 LEU A N 1
ATOM 644 C CA . LEU A 1 77 ? -12.697 3.426 7.805 1.00 93.94 77 LEU A CA 1
ATOM 645 C C . LEU A 1 77 ? -13.580 4.030 6.703 1.00 93.94 77 LEU A C 1
ATOM 647 O O . LEU A 1 77 ? -13.784 5.240 6.701 1.00 93.94 77 LEU A O 1
ATOM 651 N N . SER A 1 78 ? -14.107 3.206 5.791 1.00 91.31 78 SER A N 1
ATOM 652 C CA . SER A 1 78 ? -15.000 3.601 4.691 1.00 91.31 78 SER A CA 1
ATOM 653 C C . SER A 1 78 ? -14.447 4.722 3.797 1.00 91.31 78 SER A C 1
ATOM 655 O O . SER A 1 78 ? -15.192 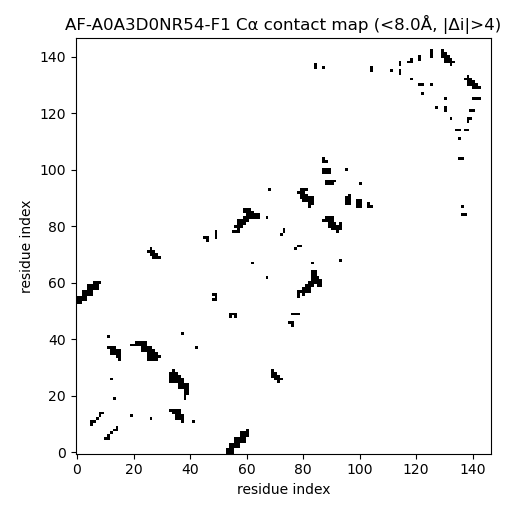5.590 3.345 1.00 91.31 78 SER A O 1
ATOM 657 N N . TYR A 1 79 ? -13.136 4.725 3.532 1.00 94.19 79 TYR A N 1
ATOM 658 C CA . TYR A 1 79 ? -12.530 5.688 2.609 1.00 94.19 79 TYR A CA 1
ATOM 659 C C . TYR A 1 79 ? -12.613 5.210 1.150 1.00 94.19 79 TYR A C 1
ATOM 661 O O . TYR A 1 79 ? -12.554 4.014 0.857 1.00 94.19 79 TYR A O 1
ATOM 669 N N . ARG A 1 80 ? -12.735 6.175 0.232 1.00 94.81 80 ARG A N 1
ATOM 670 C CA . ARG A 1 80 ? -12.973 5.946 -1.201 1.00 94.81 80 ARG A CA 1
ATOM 671 C C . ARG A 1 80 ? -11.691 5.707 -1.992 1.00 94.81 80 ARG A C 1
ATOM 673 O O . ARG A 1 80 ? -11.605 4.742 -2.747 1.00 94.81 80 ARG A O 1
ATOM 680 N N . TYR A 1 81 ? -10.721 6.599 -1.828 1.00 97.69 81 TYR A N 1
ATOM 681 C CA . TYR A 1 81 ? -9.535 6.658 -2.674 1.00 97.69 81 TYR A CA 1
ATOM 682 C C . TYR A 1 81 ? -8.327 6.016 -2.010 1.00 97.69 81 TYR A C 1
ATOM 684 O O . TYR A 1 81 ? -8.210 6.070 -0.790 1.00 97.69 81 TYR A O 1
ATOM 692 N N . ALA A 1 82 ? -7.421 5.458 -2.806 1.00 98.25 82 ALA A N 1
ATOM 693 C CA . ALA A 1 82 ? -6.105 5.013 -2.362 1.00 98.25 82 ALA A CA 1
ATOM 694 C C . ALA A 1 82 ? -5.081 5.162 -3.485 1.00 98.25 82 ALA A C 1
ATOM 696 O O . ALA A 1 82 ? -5.395 4.889 -4.638 1.00 98.25 82 ALA A O 1
ATOM 697 N N . LEU A 1 83 ? -3.862 5.554 -3.140 1.00 98.50 83 LEU A N 1
ATOM 698 C CA . LEU A 1 83 ? -2.727 5.633 -4.049 1.00 98.50 83 LEU A CA 1
ATOM 699 C C . LEU A 1 83 ? -1.801 4.444 -3.782 1.00 98.50 83 LEU A C 1
ATOM 701 O O . LEU A 1 83 ? -1.246 4.315 -2.691 1.00 98.50 83 LEU A O 1
ATOM 705 N N . VAL A 1 84 ? -1.653 3.561 -4.766 1.00 98.31 84 VAL A N 1
ATOM 706 C CA . VAL A 1 84 ? -0.819 2.348 -4.683 1.00 98.31 84 VAL A CA 1
ATOM 707 C C . VAL A 1 84 ? 0.320 2.413 -5.698 1.00 98.31 84 VAL A C 1
ATOM 709 O O . VAL A 1 84 ? 0.355 3.317 -6.535 1.00 98.31 84 VAL A O 1
ATOM 712 N N . CYS A 1 85 ? 1.281 1.488 -5.616 1.00 97.06 85 CYS A N 1
ATOM 713 C CA . CYS A 1 85 ? 2.492 1.506 -6.446 1.00 97.06 85 CYS A CA 1
ATOM 714 C C . CYS A 1 85 ? 3.224 2.861 -6.392 1.00 97.06 85 CYS A C 1
ATOM 716 O O . CYS A 1 85 ? 3.542 3.435 -7.430 1.00 97.06 85 CYS A O 1
ATOM 718 N N . ASN A 1 86 ? 3.450 3.407 -5.191 1.00 95.12 86 ASN A N 1
ATOM 719 C CA . ASN A 1 86 ? 4.052 4.737 -4.994 1.00 95.12 86 ASN A CA 1
ATOM 720 C C . ASN A 1 86 ? 3.243 5.890 -5.625 1.00 95.12 86 ASN A C 1
ATOM 722 O O . ASN A 1 86 ? 3.792 6.944 -5.935 1.00 95.12 86 ASN A O 1
ATOM 726 N N . GLY A 1 87 ? 1.934 5.702 -5.805 1.00 96.88 87 GLY A N 1
ATOM 727 C CA . GLY A 1 87 ? 1.037 6.699 -6.387 1.00 96.88 87 GLY A CA 1
ATOM 728 C C . GLY A 1 87 ? 0.863 6.612 -7.899 1.00 96.88 87 GLY A C 1
ATOM 729 O O . GLY A 1 87 ? 0.109 7.410 -8.446 1.00 96.88 87 GLY A O 1
ATOM 730 N N . ALA A 1 88 ? 1.473 5.628 -8.565 1.00 97.12 88 ALA A N 1
ATOM 731 C CA . ALA A 1 88 ? 1.257 5.397 -9.994 1.00 97.12 88 ALA A CA 1
ATOM 732 C C . ALA A 1 88 ? -0.190 4.990 -10.326 1.00 97.12 88 ALA A C 1
ATOM 734 O O . ALA A 1 88 ? -0.659 5.212 -11.439 1.00 97.12 88 ALA A O 1
ATOM 735 N N . LEU A 1 89 ? -0.903 4.394 -9.365 1.00 98.31 89 LEU A N 1
ATOM 736 C CA . LEU A 1 89 ? -2.286 3.961 -9.534 1.00 98.31 89 LEU A CA 1
ATOM 737 C C . LEU A 1 89 ? -3.169 4.578 -8.450 1.00 98.31 89 LEU A C 1
ATOM 739 O O . LEU A 1 89 ? -2.933 4.381 -7.254 1.00 98.31 89 LEU A O 1
ATOM 743 N N . LEU A 1 90 ? -4.217 5.275 -8.880 1.00 98.50 90 LEU A N 1
ATOM 744 C CA . LEU A 1 90 ? -5.325 5.692 -8.031 1.00 98.50 90 LEU A CA 1
ATOM 745 C C . LEU A 1 90 ? -6.409 4.620 -8.072 1.00 98.50 90 LEU A C 1
ATOM 747 O O . LEU A 1 90 ? -6.893 4.259 -9.138 1.00 98.50 90 LEU A O 1
ATOM 751 N N . LEU A 1 91 ? -6.823 4.142 -6.905 1.00 98.19 91 LEU A N 1
ATOM 752 C CA . LEU A 1 91 ? -7.965 3.255 -6.752 1.00 98.19 91 LEU A CA 1
ATOM 753 C C . LEU A 1 91 ? -9.173 4.058 -6.263 1.00 98.19 91 LEU A C 1
ATOM 755 O O . LEU A 1 91 ? -9.138 4.578 -5.149 1.00 98.19 91 LEU A O 1
ATOM 759 N N . ASP A 1 92 ? -10.256 4.100 -7.035 1.00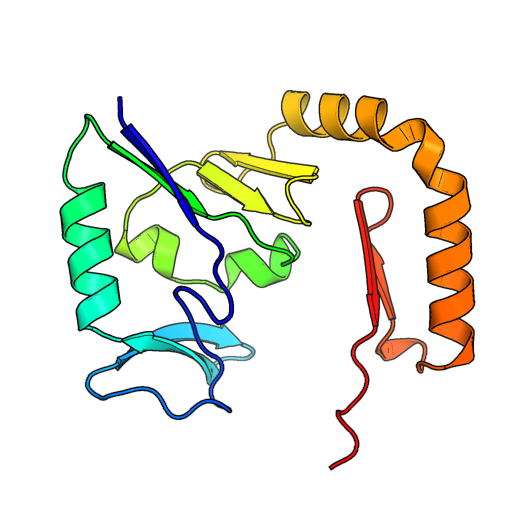 97.25 92 ASP A N 1
ATOM 760 C CA . ASP A 1 92 ? -11.576 4.583 -6.619 1.00 97.25 92 ASP A CA 1
ATOM 761 C C . ASP A 1 92 ? -12.443 3.389 -6.202 1.00 97.25 92 ASP A C 1
ATOM 763 O O . ASP A 1 92 ? -12.805 2.543 -7.018 1.00 97.25 92 ASP A O 1
ATOM 767 N N . ASN A 1 93 ? -12.724 3.268 -4.902 1.00 94.38 93 ASN A N 1
ATOM 768 C CA . ASN A 1 93 ? -13.439 2.129 -4.312 1.00 94.38 93 ASN A CA 1
ATOM 769 C C . ASN A 1 93 ? -12.844 0.761 -4.698 1.00 94.38 93 ASN A C 1
ATOM 771 O O . ASN A 1 93 ? -13.547 -0.239 -4.796 1.00 94.38 93 ASN A O 1
ATOM 775 N N . GLY A 1 94 ? -11.524 0.722 -4.888 1.00 93.69 94 GLY A N 1
ATOM 776 C CA . GLY A 1 94 ? -10.778 -0.495 -5.218 1.00 93.69 94 GLY A CA 1
ATOM 777 C C . GLY A 1 94 ? -10.566 -0.707 -6.712 1.00 93.69 94 GLY A C 1
ATOM 778 O O . GLY A 1 94 ? -9.824 -1.608 -7.076 1.00 93.69 94 GLY A O 1
ATOM 779 N N . ILE A 1 95 ? -11.143 0.139 -7.565 1.00 95.94 95 ILE A N 1
ATOM 780 C CA . ILE A 1 95 ? -11.020 0.052 -9.021 1.00 95.94 95 ILE A CA 1
ATOM 781 C C . ILE A 1 95 ? -9.989 1.076 -9.499 1.00 95.94 95 ILE A C 1
ATOM 783 O O . ILE A 1 95 ? -10.047 2.230 -9.086 1.00 95.94 95 ILE A O 1
ATOM 787 N N . SER A 1 96 ? -9.055 0.663 -10.359 1.00 97.12 96 SER A N 1
ATOM 788 C CA . SER A 1 96 ? -8.050 1.570 -10.935 1.00 97.12 96 SER A CA 1
ATOM 789 C C . SER A 1 96 ? -8.702 2.666 -11.784 1.00 97.12 96 SER A C 1
ATOM 791 O O . SER A 1 96 ? -9.555 2.373 -12.626 1.00 97.12 96 SER A O 1
ATOM 793 N N . ASP A 1 97 ? -8.289 3.915 -11.582 1.00 98.50 97 ASP A N 1
ATOM 794 C CA . ASP A 1 97 ? -8.672 5.051 -12.417 1.00 98.50 97 ASP A CA 1
ATOM 795 C C . ASP A 1 97 ? -7.763 5.135 -13.652 1.00 98.50 97 ASP A C 1
ATOM 797 O O . ASP A 1 97 ? -6.560 5.389 -13.556 1.00 98.50 97 ASP A O 1
ATOM 801 N N . ALA A 1 98 ? -8.353 4.924 -14.829 1.00 98.06 98 ALA A N 1
ATOM 802 C CA . ALA A 1 98 ? -7.618 4.867 -16.090 1.00 98.06 98 ALA A CA 1
ATOM 803 C C . ALA A 1 98 ? -7.014 6.217 -16.513 1.00 98.06 98 ALA A C 1
ATOM 805 O O . ALA A 1 98 ? -6.006 6.239 -17.219 1.00 98.06 98 ALA A O 1
ATOM 806 N N . VAL A 1 99 ? -7.621 7.342 -16.115 1.00 98.44 99 VAL A N 1
ATOM 807 C CA . VAL A 1 99 ? -7.098 8.674 -16.452 1.00 98.44 99 VAL A CA 1
ATOM 808 C C . VAL A 1 99 ? -5.844 8.937 -15.629 1.00 98.44 99 VAL A C 1
ATOM 810 O O . VAL A 1 99 ? -4.812 9.295 -16.192 1.00 98.44 99 VAL A O 1
ATOM 813 N N . TRP A 1 100 ? -5.908 8.669 -14.324 1.00 98.50 100 TRP A N 1
ATOM 814 C CA . TRP A 1 100 ? -4.762 8.783 -13.424 1.00 98.50 100 TRP A CA 1
ATOM 815 C C . TRP A 1 100 ? -3.594 7.900 -13.857 1.00 98.50 100 TRP A C 1
ATOM 817 O O . TRP A 1 100 ? -2.439 8.331 -13.869 1.00 98.50 100 TRP A O 1
ATOM 827 N N . GLU A 1 101 ? -3.893 6.651 -14.210 1.00 98.12 101 GLU A N 1
ATOM 828 C CA . GLU A 1 101 ? -2.889 5.715 -14.695 1.00 98.12 101 GLU A CA 1
ATOM 829 C C . GLU A 1 101 ? -2.216 6.259 -15.959 1.00 98.12 101 GLU A C 1
ATOM 831 O O . GLU A 1 101 ? -0.992 6.348 -16.015 1.00 98.12 101 GLU A O 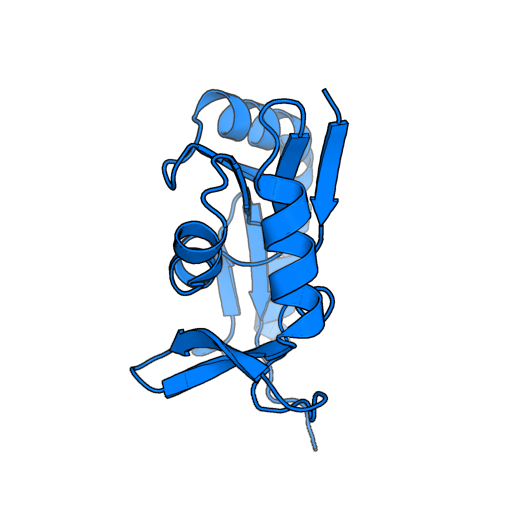1
ATOM 836 N N . GLN A 1 102 ? -2.997 6.713 -16.943 1.00 98.38 102 GLN A N 1
ATOM 837 C CA . GLN A 1 102 ? -2.450 7.269 -18.176 1.00 98.38 102 GLN A CA 1
ATOM 838 C C . GLN A 1 102 ? -1.582 8.511 -17.928 1.00 98.38 102 GLN A C 1
ATOM 840 O O . GLN A 1 102 ? -0.521 8.645 -18.541 1.00 98.38 102 GLN A O 1
ATOM 845 N N . GLU A 1 103 ? -1.997 9.408 -17.033 1.00 98.38 103 GLU A N 1
ATOM 846 C CA . GLU A 1 103 ? -1.198 10.573 -16.637 1.00 98.38 103 GLU A CA 1
ATOM 847 C C . GLU A 1 103 ? 0.121 10.147 -15.984 1.00 98.38 103 GLU A C 1
ATOM 849 O O . GLU A 1 103 ? 1.185 10.638 -16.365 1.00 98.38 103 GLU A O 1
ATOM 854 N N . SER A 1 104 ? 0.076 9.166 -15.081 1.00 97.44 104 SER A N 1
ATOM 855 C CA . SER A 1 104 ? 1.261 8.613 -14.417 1.00 97.44 104 SER A CA 1
ATOM 856 C C . SER A 1 104 ? 2.247 7.996 -15.414 1.00 97.44 104 SER A C 1
ATOM 858 O O . SER A 1 104 ? 3.457 8.204 -15.300 1.00 97.44 104 SER A O 1
ATOM 860 N N . LEU A 1 105 ? 1.749 7.289 -16.434 1.00 97.38 105 LEU A N 1
ATOM 861 C CA . LEU A 1 105 ? 2.573 6.717 -17.505 1.00 97.38 105 LEU A CA 1
ATOM 862 C C . LEU A 1 105 ? 3.229 7.790 -18.374 1.00 97.38 105 LEU A C 1
ATOM 864 O O . LEU A 1 105 ? 4.387 7.650 -18.756 1.00 97.38 105 LEU A O 1
ATOM 868 N N . VAL A 1 106 ? 2.506 8.868 -18.684 1.00 98.12 106 VAL A N 1
ATOM 869 C CA . VAL A 1 106 ? 3.056 9.991 -19.455 1.00 98.12 106 VAL A CA 1
ATOM 870 C C . VAL A 1 106 ? 4.126 10.720 -18.647 1.00 98.12 106 VAL A C 1
ATOM 872 O O . VAL A 1 106 ? 5.186 11.033 -19.185 1.00 98.12 106 VAL A O 1
ATOM 875 N N . MET A 1 107 ? 3.875 10.957 -17.358 1.00 97.38 107 MET A N 1
ATOM 876 C CA . MET A 1 107 ? 4.810 11.645 -16.465 1.00 97.38 107 MET A CA 1
ATOM 877 C C . MET A 1 107 ? 6.110 10.874 -16.239 1.00 97.38 107 MET A C 1
ATOM 879 O O . MET A 1 107 ? 7.131 11.499 -15.977 1.00 97.38 107 MET A O 1
ATOM 883 N N . THR A 1 108 ? 6.073 9.543 -16.321 1.00 96.50 108 THR A N 1
ATOM 884 C CA . THR A 1 108 ? 7.223 8.668 -16.037 1.00 96.50 108 THR A CA 1
ATOM 885 C C . THR A 1 108 ? 7.785 7.981 -17.284 1.00 96.50 108 THR A C 1
ATOM 887 O O . THR A 1 108 ? 8.590 7.057 -17.177 1.00 96.50 108 THR A O 1
ATOM 890 N N . ALA A 1 109 ? 7.393 8.418 -18.485 1.00 96.19 109 ALA A N 1
ATOM 891 C CA . ALA A 1 109 ? 7.788 7.775 -19.739 1.00 96.19 109 ALA A CA 1
ATOM 892 C C . ALA A 1 109 ? 9.317 7.723 -19.944 1.00 96.19 109 ALA A C 1
ATOM 894 O O . ALA A 1 109 ? 9.840 6.750 -20.488 1.00 96.19 109 ALA A O 1
ATOM 895 N N . ASP A 1 110 ? 10.041 8.743 -19.481 1.00 97.00 110 ASP A N 1
ATOM 896 C CA . ASP A 1 110 ? 11.506 8.824 -19.521 1.00 97.00 110 ASP A CA 1
ATOM 897 C C . ASP A 1 110 ? 12.204 7.889 -18.515 1.00 97.00 110 ASP A C 1
ATOM 899 O O . ASP A 1 110 ? 13.401 7.627 -18.628 1.00 97.00 110 ASP A O 1
ATOM 903 N N . CYS A 1 111 ? 11.457 7.316 -17.569 1.00 95.75 111 CYS A N 1
ATOM 904 C CA . CYS A 1 111 ? 11.969 6.385 -16.568 1.00 95.75 111 CYS A CA 1
ATOM 905 C C . CYS A 1 111 ? 11.975 4.923 -17.040 1.00 95.75 111 CYS A C 1
ATOM 907 O O . CYS A 1 111 ? 12.479 4.061 -16.320 1.00 95.75 111 CYS A O 1
ATOM 909 N N . ALA A 1 112 ? 11.454 4.615 -18.234 1.00 95.56 112 ALA A N 1
ATOM 910 C CA . ALA A 1 112 ? 11.335 3.238 -18.721 1.00 95.56 112 ALA A CA 1
ATOM 911 C C . ALA A 1 112 ? 12.688 2.502 -18.805 1.00 95.56 112 ALA A C 1
ATOM 913 O O . ALA A 1 112 ? 12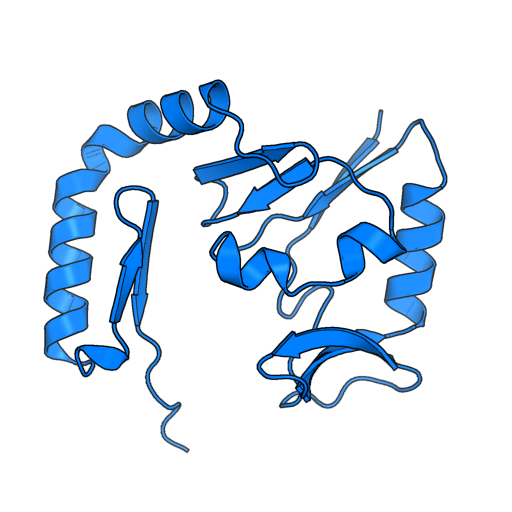.796 1.351 -18.378 1.00 95.56 112 ALA A O 1
ATOM 914 N N . GLU A 1 113 ? 13.723 3.166 -19.327 1.00 97.38 113 GLU A N 1
ATOM 915 C CA . GLU A 1 113 ? 15.075 2.604 -19.428 1.00 97.38 113 GLU A CA 1
ATOM 916 C C . GLU A 1 113 ? 15.758 2.488 -18.050 1.00 97.38 113 GLU A C 1
ATOM 918 O O . GLU A 1 113 ? 16.183 1.380 -17.710 1.00 97.38 113 GLU A O 1
ATOM 923 N N . PRO A 1 114 ? 15.784 3.536 -17.195 1.00 96.94 114 PRO A N 1
ATOM 924 C CA . PRO A 1 114 ? 16.250 3.407 -15.813 1.00 96.94 114 PRO A CA 1
ATOM 925 C C . PRO A 1 114 ? 15.567 2.281 -15.027 1.00 96.94 114 PRO A C 1
ATOM 927 O O . PRO A 1 114 ? 16.227 1.557 -14.285 1.00 96.94 114 PRO A O 1
ATOM 930 N N . LEU A 1 115 ? 14.257 2.092 -15.206 1.00 96.62 115 LEU A N 1
ATOM 931 C CA . LEU A 1 115 ? 13.495 1.049 -14.521 1.00 96.62 115 LEU A CA 1
ATOM 932 C C . LEU A 1 115 ? 13.850 -0.357 -15.028 1.00 96.62 115 LEU A C 1
ATOM 934 O O . LEU A 1 115 ? 13.929 -1.298 -14.239 1.00 96.62 115 LEU A O 1
ATOM 938 N N . ALA A 1 116 ? 14.100 -0.508 -16.332 1.00 96.69 116 ALA A N 1
ATOM 939 C CA . ALA A 1 116 ? 14.602 -1.757 -16.900 1.00 96.69 116 ALA A CA 1
ATOM 940 C C . ALA A 1 116 ? 16.016 -2.085 -16.395 1.00 96.69 116 ALA A C 1
ATOM 942 O O . ALA A 1 116 ? 16.289 -3.245 -16.081 1.00 96.69 116 ALA A O 1
ATOM 943 N N . GLN A 1 117 ? 16.884 -1.076 -16.259 1.00 97.38 117 GLN A N 1
ATOM 944 C CA . GLN A 1 117 ? 18.212 -1.254 -15.673 1.00 97.38 117 GLN A CA 1
ATOM 945 C C . GLN A 1 117 ? 18.118 -1.651 -14.197 1.00 97.38 117 GLN A C 1
ATOM 947 O O . GLN A 1 117 ? 18.739 -2.630 -13.799 1.00 97.38 117 GLN A O 1
ATOM 952 N N . ALA A 1 118 ? 17.275 -0.979 -13.407 1.00 96.06 118 ALA A N 1
ATOM 953 C CA . ALA A 1 118 ? 17.052 -1.337 -12.007 1.00 96.06 118 ALA A CA 1
ATOM 954 C C . ALA A 1 118 ? 16.555 -2.784 -11.856 1.00 96.06 118 ALA A C 1
ATOM 956 O O . ALA A 1 118 ? 16.996 -3.503 -10.963 1.00 96.06 118 ALA A O 1
ATOM 957 N N . LEU A 1 119 ? 15.673 -3.245 -12.748 1.00 96.88 119 LEU A N 1
ATOM 958 C CA . LEU A 1 119 ? 15.234 -4.640 -12.767 1.00 96.88 119 LEU A CA 1
ATOM 959 C C . LEU A 1 119 ? 16.383 -5.607 -13.085 1.00 96.88 119 LEU A C 1
ATOM 961 O O . LEU A 1 119 ? 16.503 -6.642 -12.431 1.00 96.88 119 LEU A O 1
ATOM 965 N N . ALA A 1 120 ? 17.222 -5.283 -14.072 1.00 96.69 120 ALA A N 1
ATOM 966 C CA . ALA A 1 120 ? 18.400 -6.084 -14.396 1.00 96.69 120 ALA A CA 1
ATOM 967 C C . ALA A 1 120 ? 19.362 -6.162 -13.201 1.00 96.69 120 ALA A C 1
ATOM 969 O O . ALA A 1 120 ? 19.829 -7.250 -12.870 1.00 96.69 120 ALA A O 1
ATOM 970 N N . ASP A 1 121 ? 19.580 -5.039 -12.514 1.00 95.25 121 ASP A N 1
ATOM 971 C CA . ASP A 1 121 ? 20.413 -4.964 -11.317 1.00 95.25 121 ASP A CA 1
ATOM 972 C C . ASP A 1 121 ? 19.838 -5.826 -10.184 1.00 95.25 121 ASP A C 1
ATOM 974 O O . ASP A 1 121 ? 20.590 -6.564 -9.551 1.00 95.25 121 ASP A O 1
ATOM 978 N N . LEU A 1 122 ? 18.515 -5.825 -9.963 1.00 95.62 122 LEU A N 1
ATOM 979 C CA . LEU A 1 122 ? 17.871 -6.688 -8.960 1.00 95.62 122 LEU A CA 1
ATOM 980 C C . LEU A 1 122 ? 18.163 -8.175 -9.208 1.00 95.62 122 LEU A C 1
ATOM 982 O O . LEU A 1 122 ? 18.459 -8.905 -8.263 1.00 95.62 122 LEU A O 1
ATOM 986 N N . TYR A 1 123 ? 18.161 -8.620 -10.468 1.00 95.12 123 TYR A N 1
ATOM 987 C CA . TYR A 1 123 ? 18.512 -10.000 -10.820 1.00 95.12 123 TYR A CA 1
ATOM 988 C C . TYR A 1 123 ? 19.991 -10.351 -10.593 1.00 95.12 123 TYR A C 1
ATOM 990 O O . TYR A 1 123 ? 20.341 -11.530 -10.626 1.00 95.12 123 TYR A O 1
ATOM 998 N N . THR A 1 124 ? 20.872 -9.373 -10.349 1.00 94.44 124 THR A N 1
ATOM 999 C CA . THR A 1 124 ? 22.284 -9.653 -10.032 1.00 94.44 124 THR A CA 1
ATOM 1000 C C . THR A 1 124 ? 22.504 -10.084 -8.582 1.00 94.44 124 THR A C 1
ATOM 1002 O O . THR A 1 124 ? 23.518 -10.721 -8.297 1.00 94.44 124 THR A O 1
ATO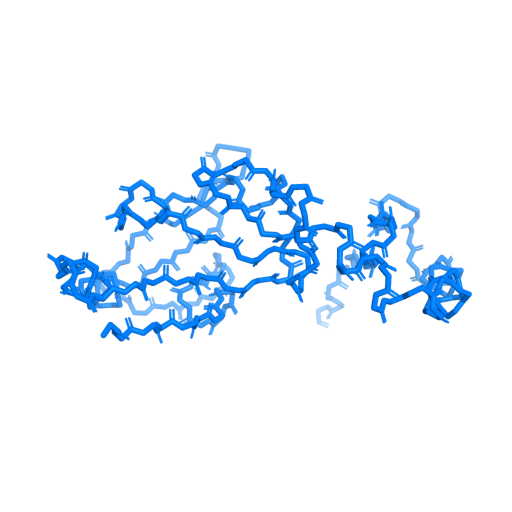M 1005 N N . PHE A 1 125 ? 21.580 -9.765 -7.667 1.00 89.88 125 PHE A N 1
ATOM 1006 C CA . PHE A 1 125 ? 21.744 -10.047 -6.235 1.00 89.88 125 PHE A CA 1
ATOM 1007 C C . PHE A 1 125 ? 20.518 -10.663 -5.543 1.00 89.88 125 PHE A C 1
ATOM 1009 O O . PHE A 1 125 ? 20.624 -11.037 -4.376 1.00 89.88 125 PHE A O 1
ATOM 1016 N N . ALA A 1 126 ? 19.376 -10.794 -6.222 1.00 92.38 126 ALA A N 1
ATOM 1017 C CA . ALA A 1 126 ? 18.195 -11.481 -5.706 1.00 92.38 126 ALA A CA 1
ATOM 1018 C C . ALA A 1 126 ? 17.825 -12.691 -6.574 1.00 92.38 126 ALA A C 1
ATOM 1020 O O . ALA A 1 126 ? 17.933 -12.660 -7.800 1.00 92.38 126 ALA A O 1
ATOM 1021 N N . GLU A 1 127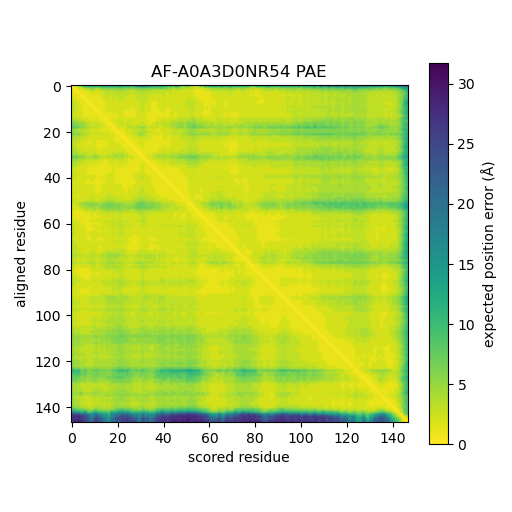 ? 17.346 -13.755 -5.930 1.00 91.06 127 GLU A N 1
ATOM 1022 C CA . GLU A 1 127 ? 16.787 -14.909 -6.631 1.00 91.06 127 GLU A CA 1
ATOM 1023 C C . GLU A 1 127 ? 15.529 -14.509 -7.411 1.00 91.06 127 GLU A C 1
ATOM 1025 O O . GLU A 1 127 ? 14.739 -13.677 -6.960 1.00 91.06 127 GLU A O 1
ATOM 1030 N N . THR A 1 128 ? 15.316 -15.112 -8.584 1.00 89.88 128 THR A N 1
ATOM 1031 C CA . THR A 1 128 ? 14.223 -14.740 -9.498 1.00 89.88 128 THR A CA 1
ATOM 1032 C C . THR A 1 128 ? 12.847 -14.764 -8.832 1.00 89.88 128 THR A C 1
ATOM 1034 O O . THR A 1 128 ? 12.030 -13.891 -9.100 1.00 89.88 128 THR A O 1
ATOM 1037 N N . GLU A 1 129 ? 12.591 -15.717 -7.935 1.00 91.50 129 GLU A N 1
ATOM 1038 C CA . GLU A 1 129 ? 11.319 -15.831 -7.206 1.00 91.50 129 GLU A CA 1
ATOM 1039 C C . GLU A 1 129 ? 11.060 -14.699 -6.199 1.00 91.50 129 GLU A C 1
ATOM 1041 O O . GLU A 1 129 ? 9.935 -14.518 -5.730 1.00 91.50 129 GLU A O 1
ATOM 1046 N N . HIS A 1 130 ? 12.092 -13.930 -5.862 1.00 92.44 130 HIS A N 1
ATOM 1047 C CA . HIS A 1 130 ? 12.021 -12.797 -4.949 1.00 92.44 130 HIS A CA 1
ATOM 1048 C C . HIS A 1 130 ? 11.961 -11.452 -5.665 1.00 92.44 130 HIS A C 1
ATOM 1050 O O . HIS A 1 130 ? 11.712 -10.437 -5.011 1.00 92.44 130 HIS A O 1
ATOM 1056 N N . VAL A 1 131 ? 12.184 -11.430 -6.981 1.00 95.19 131 VAL A N 1
ATOM 1057 C CA . VAL A 1 131 ? 12.073 -10.232 -7.811 1.00 95.19 131 VAL A CA 1
ATOM 1058 C C . VAL A 1 131 ? 10.628 -10.076 -8.275 1.00 95.19 131 VAL A C 1
ATOM 1060 O O . VAL A 1 131 ? 10.021 -10.979 -8.845 1.00 95.19 131 VAL A O 1
ATOM 1063 N N . HIS A 1 132 ? 10.073 -8.895 -8.041 1.00 94.62 132 HIS A N 1
ATOM 1064 C CA . HIS A 1 132 ? 8.722 -8.525 -8.420 1.00 94.62 132 HIS A CA 1
ATOM 1065 C C . HIS A 1 132 ? 8.779 -7.432 -9.483 1.00 94.62 132 HIS A C 1
ATOM 1067 O O . HIS A 1 132 ? 9.174 -6.296 -9.210 1.00 94.62 132 HIS A O 1
ATOM 1073 N N . ASP A 1 133 ? 8.364 -7.791 -10.695 1.00 95.56 133 ASP A N 1
ATOM 1074 C CA . ASP A 1 133 ? 8.250 -6.883 -11.830 1.00 95.56 133 ASP A CA 1
ATOM 1075 C C . ASP A 1 133 ? 6.799 -6.406 -11.967 1.00 95.56 133 ASP A C 1
ATOM 1077 O O . ASP A 1 133 ? 5.913 -7.177 -12.335 1.00 95.56 133 ASP A O 1
ATOM 1081 N N . LEU A 1 134 ? 6.554 -5.137 -11.634 1.00 95.00 134 LEU A N 1
ATOM 1082 C CA . LEU A 1 134 ? 5.282 -4.448 -11.852 1.00 95.00 134 LEU A CA 1
ATOM 1083 C C . LEU A 1 134 ? 5.470 -3.266 -12.801 1.00 95.00 134 LEU A C 1
ATOM 1085 O O . LEU A 1 134 ? 4.833 -2.221 -12.643 1.00 95.00 134 LEU A O 1
ATOM 1089 N N . ARG A 1 135 ? 6.376 -3.392 -13.774 1.00 95.25 135 ARG A N 1
ATOM 1090 C CA . ARG A 1 135 ? 6.487 -2.387 -14.826 1.00 95.25 135 ARG A CA 1
ATOM 1091 C C . ARG A 1 135 ? 5.137 -2.203 -15.530 1.00 95.25 135 ARG A C 1
ATOM 1093 O O . ARG A 1 135 ? 4.409 -3.176 -15.728 1.00 95.25 135 ARG A O 1
ATOM 1100 N N . PRO A 1 136 ? 4.813 -0.966 -15.925 1.00 95.00 136 PRO A N 1
ATOM 1101 C CA . PRO A 1 136 ? 5.691 0.212 -15.931 1.00 95.00 136 PRO A CA 1
ATOM 1102 C C . PRO A 1 136 ? 5.785 0.973 -14.593 1.00 95.00 136 PRO A C 1
ATOM 1104 O O . PRO A 1 136 ? 6.473 1.982 -14.536 1.00 95.00 136 PRO A O 1
ATOM 1107 N N . TYR A 1 137 ? 5.135 0.518 -13.518 1.00 95.38 137 TYR A N 1
ATOM 1108 C CA . TYR A 1 137 ? 4.982 1.317 -12.296 1.00 95.38 137 TYR A CA 1
ATOM 1109 C C . TYR A 1 137 ? 6.168 1.211 -11.335 1.00 95.38 137 TYR A C 1
ATOM 1111 O O . TYR A 1 137 ? 6.629 2.216 -10.803 1.00 95.38 137 TYR A O 1
ATOM 1119 N N . MET A 1 138 ? 6.635 -0.009 -11.058 1.00 95.56 138 MET A N 1
ATOM 1120 C CA . MET A 1 138 ? 7.738 -0.235 -10.122 1.00 95.56 138 MET A CA 1
ATOM 1121 C C . MET A 1 138 ? 8.323 -1.641 -10.246 1.00 95.56 138 MET A C 1
ATOM 1123 O O . MET A 1 138 ? 7.680 -2.558 -10.753 1.00 95.56 138 MET A O 1
ATOM 1127 N N . VAL A 1 139 ? 9.525 -1.819 -9.704 1.00 96.19 139 VAL A N 1
ATOM 1128 C CA . VAL A 1 139 ? 10.157 -3.124 -9.488 1.00 96.19 139 VAL A CA 1
ATOM 1129 C C . VAL A 1 139 ? 10.742 -3.159 -8.083 1.00 96.19 139 VAL A C 1
ATOM 1131 O O . VAL A 1 139 ? 11.190 -2.133 -7.572 1.00 96.19 139 VAL A O 1
ATOM 1134 N N . TYR A 1 140 ? 10.724 -4.317 -7.433 1.00 94.81 140 TYR A N 1
ATOM 1135 C CA . TYR A 1 140 ? 11.367 -4.494 -6.132 1.00 94.81 140 TYR A CA 1
ATOM 1136 C C . TYR A 1 140 ? 11.771 -5.952 -5.930 1.00 94.81 140 TYR A C 1
ATOM 1138 O O . TYR A 1 140 ? 11.199 -6.846 -6.547 1.00 94.81 140 TYR A O 1
ATOM 1146 N N . ALA A 1 141 ? 12.734 -6.204 -5.046 1.00 93.94 141 ALA A N 1
ATOM 1147 C CA . ALA A 1 141 ? 13.068 -7.553 -4.609 1.00 93.94 141 ALA A CA 1
ATOM 1148 C C . ALA A 1 141 ? 12.884 -7.688 -3.100 1.00 93.94 141 ALA A C 1
ATOM 1150 O O . ALA A 1 141 ? 13.151 -6.752 -2.344 1.00 93.94 141 ALA A O 1
ATOM 1151 N N . LYS A 1 142 ? 12.434 -8.860 -2.656 1.00 88.06 142 LYS A N 1
ATOM 1152 C CA . LYS A 1 142 ? 12.386 -9.207 -1.238 1.00 88.06 142 LYS A CA 1
ATOM 1153 C C . LYS A 1 142 ? 13.531 -10.153 -0.915 1.00 88.06 142 LYS A C 1
ATOM 1155 O O . LYS A 1 142 ? 13.407 -11.357 -1.086 1.00 88.06 142 LYS A O 1
ATOM 1160 N N . THR A 1 143 ? 14.625 -9.619 -0.399 1.00 80.25 143 THR A N 1
ATOM 1161 C CA . THR A 1 143 ? 15.673 -10.455 0.187 1.00 80.25 143 THR A CA 1
ATOM 1162 C C . THR A 1 143 ? 15.294 -10.777 1.628 1.00 80.25 143 THR A C 1
ATOM 1164 O O . THR A 1 143 ? 14.654 -9.964 2.309 1.00 80.25 143 THR A O 1
ATOM 1167 N N . GLU A 1 144 ? 15.658 -11.957 2.131 1.00 69.50 144 GLU A N 1
ATOM 1168 C CA . GLU A 1 144 ? 15.674 -12.120 3.582 1.00 69.50 144 GLU A CA 1
ATOM 1169 C C . GLU A 1 144 ? 16.611 -11.052 4.155 1.00 69.50 144 GLU A C 1
ATOM 1171 O O . GLU A 1 144 ? 17.692 -10.803 3.617 1.00 69.50 144 GLU A O 1
ATOM 1176 N N . ALA A 1 145 ? 16.169 -10.355 5.203 1.00 53.34 145 ALA A N 1
ATOM 1177 C CA . ALA A 1 145 ? 17.107 -9.574 5.986 1.00 53.34 145 ALA A CA 1
ATOM 1178 C C . ALA A 1 145 ? 18.079 -10.594 6.570 1.00 53.34 145 ALA A C 1
ATOM 1180 O O . ALA A 1 145 ? 17.653 -11.450 7.348 1.00 53.34 145 ALA A O 1
ATOM 1181 N N . THR A 1 146 ? 19.342 -10.548 6.148 1.00 38.41 146 THR A N 1
ATOM 1182 C CA . THR A 1 146 ? 20.401 -11.276 6.839 1.00 38.41 146 THR A CA 1
ATOM 1183 C C . THR A 1 146 ? 20.265 -10.936 8.328 1.00 38.41 146 THR A C 1
ATOM 1185 O O . THR A 1 146 ? 20.168 -9.743 8.637 1.00 38.41 146 THR A O 1
ATOM 1188 N N . PRO A 1 147 ? 20.133 -11.936 9.218 1.00 42.38 147 PRO A N 1
ATOM 1189 C CA . PRO A 1 147 ? 19.937 -11.692 10.643 1.00 42.38 147 PRO A CA 1
ATOM 1190 C C . PRO A 1 147 ? 21.072 -10.873 11.265 1.00 42.38 147 PRO A C 1
ATOM 1192 O O . PRO A 1 147 ? 22.220 -10.963 10.768 1.00 42.38 147 PRO A O 1
#